Protein AF-A0A432G501-F1 (afdb_monomer_lite)

Foldseek 3Di:
DQQEDDPVQLVVCVVVVDGDDDDLDDPVLVVVLVVQQVVVCVPPNHFQPPKPCLVPGPSVVCVVVRRNVLSHVCNNPNNDDDPPIDGD

Radius of gyration: 14.9 Å; chains: 1; bounding box: 36×29×35 Å

Sequence (88 aa):
MSHQLSQADQEQYRRDGFFFPLRIFSAEEAAGHREQLENIEAQQGPMHYRTKPYLLMKSASEIARNPVLLDVVESLLGPDILLWDSA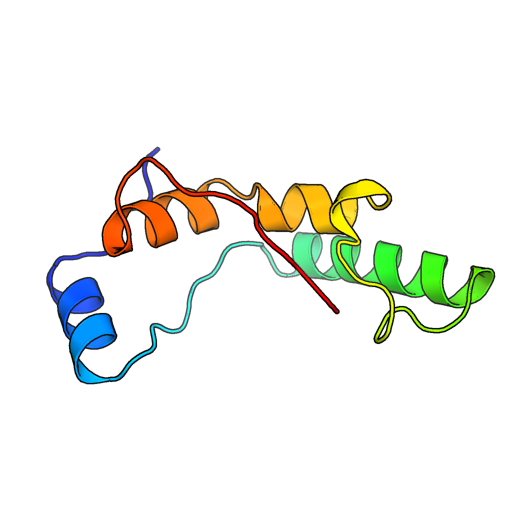Y

pLDDT: mean 93.91, std 6.24, range [52.31, 98.25]

Structure (mmCIF, N/CA/C/O backbone):
data_AF-A0A432G501-F1
#
_entry.id   AF-A0A432G501-F1
#
loop_
_atom_site.group_PDB
_atom_site.id
_atom_site.type_symbol
_atom_site.label_atom_id
_atom_site.label_alt_id
_atom_site.label_comp_id
_atom_site.label_asym_id
_atom_site.label_entity_id
_atom_site.label_seq_id
_atom_site.pdbx_PDB_ins_code
_atom_site.Cartn_x
_atom_site.Cartn_y
_atom_site.Cartn_z
_atom_site.occupancy
_atom_site.B_iso_or_equiv
_atom_site.auth_seq_id
_atom_site.auth_comp_id
_atom_site.auth_asym_id
_atom_site.auth_atom_id
_atom_site.pdbx_PDB_model_num
ATOM 1 N N . MET A 1 1 ? -0.141 13.933 9.342 1.00 52.31 1 MET A N 1
ATOM 2 C CA . MET A 1 1 ? -1.529 14.030 9.841 1.00 52.31 1 MET A CA 1
ATOM 3 C C . MET A 1 1 ? -2.081 12.621 9.816 1.00 52.31 1 MET A C 1
ATOM 5 O O . MET A 1 1 ? -1.750 11.939 8.862 1.00 52.31 1 MET A O 1
ATOM 9 N N . SER A 1 2 ? -2.814 12.177 10.838 1.00 68.88 2 SER A N 1
ATOM 10 C CA . SER A 1 2 ? -3.348 10.808 10.851 1.00 68.88 2 SER A CA 1
ATOM 11 C C . SER A 1 2 ? -4.619 10.736 10.002 1.00 68.88 2 SER A C 1
ATOM 13 O O . SER A 1 2 ? -5.564 11.493 10.240 1.00 68.88 2 SER A O 1
ATOM 15 N N . HIS A 1 3 ? -4.620 9.881 8.983 1.00 78.31 3 HIS A N 1
ATOM 16 C CA . HIS A 1 3 ? -5.734 9.646 8.062 1.00 78.31 3 HIS A CA 1
ATOM 17 C C . HIS A 1 3 ? -6.591 8.459 8.522 1.00 78.31 3 HIS A C 1
ATOM 19 O O . HIS A 1 3 ? -6.607 7.407 7.891 1.00 78.31 3 HIS A O 1
ATOM 25 N N . GLN A 1 4 ? -7.304 8.614 9.637 1.00 88.31 4 GLN A N 1
ATOM 26 C CA . GLN A 1 4 ? -8.172 7.550 10.148 1.00 88.31 4 GLN A CA 1
ATOM 27 C C . GLN A 1 4 ? -9.509 7.494 9.405 1.00 88.31 4 GLN A C 1
ATOM 29 O O . GLN A 1 4 ? -10.087 8.531 9.065 1.00 88.31 4 GLN A O 1
ATOM 34 N N . LEU A 1 5 ? -10.032 6.281 9.206 1.00 93.25 5 LEU A N 1
ATOM 35 C CA . LEU A 1 5 ? -11.391 6.100 8.701 1.00 93.25 5 LEU A CA 1
ATOM 36 C C . LEU A 1 5 ? -12.419 6.641 9.691 1.00 93.25 5 LEU A C 1
ATOM 38 O O . LEU A 1 5 ? -12.288 6.467 10.908 1.00 93.25 5 LEU A O 1
ATOM 42 N N . SER A 1 6 ? -13.488 7.234 9.157 1.00 94.75 6 SER A N 1
ATOM 43 C CA . SER A 1 6 ? -14.633 7.620 9.976 1.00 94.75 6 SER A CA 1
ATOM 44 C C . SER A 1 6 ? -15.299 6.382 10.584 1.0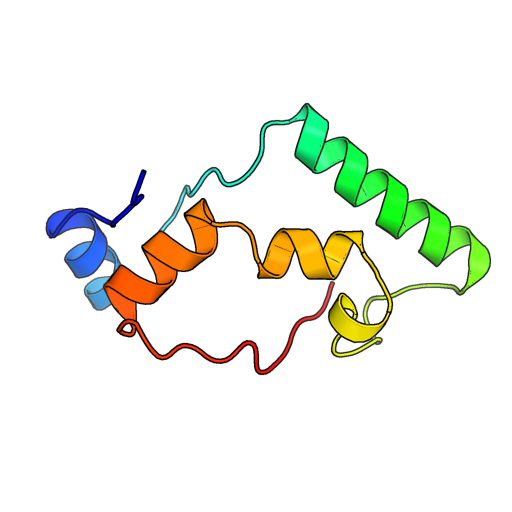0 94.75 6 SER A C 1
ATOM 46 O O . SER A 1 6 ? -15.204 5.277 10.049 1.00 94.75 6 SER A O 1
ATOM 48 N N . GLN A 1 7 ? -16.037 6.550 11.684 1.00 95.38 7 GLN A N 1
ATOM 49 C CA . GLN A 1 7 ? -16.788 5.431 12.270 1.00 95.38 7 GLN A CA 1
ATOM 50 C C . GLN A 1 7 ? -17.777 4.802 11.276 1.00 95.38 7 GLN A C 1
ATOM 52 O O . GLN A 1 7 ? -17.982 3.590 11.304 1.00 95.38 7 GLN A O 1
ATOM 57 N N . ALA A 1 8 ? -18.361 5.615 10.390 1.00 96.50 8 ALA A N 1
ATOM 58 C CA . ALA A 1 8 ? -19.279 5.141 9.363 1.00 96.50 8 ALA A CA 1
ATOM 59 C C . ALA A 1 8 ? -18.561 4.262 8.326 1.00 96.50 8 ALA A C 1
ATOM 61 O O . ALA A 1 8 ? -19.082 3.210 7.961 1.00 96.50 8 ALA A O 1
ATOM 62 N N . ASP A 1 9 ? -17.351 4.647 7.916 1.00 96.50 9 ASP A N 1
ATOM 63 C CA . ASP A 1 9 ? -16.532 3.873 6.976 1.00 96.50 9 ASP A CA 1
ATOM 64 C C . ASP A 1 9 ? -16.026 2.571 7.603 1.00 96.50 9 ASP A C 1
ATOM 66 O O . ASP A 1 9 ? -16.038 1.522 6.965 1.00 96.50 9 ASP A O 1
ATOM 70 N N . GLN A 1 10 ? -15.642 2.601 8.883 1.00 96.69 10 GLN A N 1
ATOM 71 C CA . GLN A 1 10 ? -15.264 1.386 9.607 1.00 96.69 10 GLN A CA 1
ATOM 72 C C . GLN A 1 10 ? -16.447 0.414 9.745 1.00 96.69 10 GLN A C 1
ATOM 74 O O . GLN A 1 10 ? -16.268 -0.800 9.660 1.00 96.69 10 GLN A O 1
ATOM 79 N N . GLU A 1 11 ? -17.664 0.926 9.948 1.00 97.19 11 GLU A N 1
ATOM 80 C CA . GLU A 1 11 ? -18.872 0.097 9.988 1.00 97.19 11 GLU A CA 1
ATOM 81 C C . GLU A 1 11 ? -19.233 -0.460 8.608 1.00 97.19 11 GLU A C 1
ATOM 83 O O . GLU A 1 11 ? -19.607 -1.626 8.489 1.00 97.19 11 GLU A O 1
ATOM 88 N N . GLN A 1 12 ? -19.064 0.340 7.553 1.00 97.19 12 GLN A N 1
ATOM 89 C CA . GLN A 1 12 ? -19.197 -0.112 6.169 1.00 97.19 12 GLN A CA 1
ATOM 90 C C . GLN A 1 12 ? -18.212 -1.251 5.871 1.00 97.19 12 GLN A C 1
ATOM 92 O O . GLN A 1 12 ? -18.640 -2.301 5.397 1.00 97.19 12 GLN A O 1
ATOM 97 N N . TYR A 1 13 ? -16.939 -1.098 6.243 1.00 97.44 13 TYR A N 1
ATOM 98 C CA . TYR A 1 13 ? -15.929 -2.147 6.108 1.00 97.44 13 TYR A CA 1
ATOM 99 C C . TYR A 1 13 ? -16.320 -3.431 6.849 1.00 97.44 13 TYR A C 1
ATOM 101 O O . TYR A 1 13 ? -16.246 -4.515 6.274 1.00 97.44 13 TYR A O 1
ATOM 109 N N . ARG A 1 14 ? -16.773 -3.329 8.107 1.00 96.81 14 ARG A N 1
ATOM 110 C CA . ARG A 1 14 ? -17.190 -4.500 8.901 1.00 96.81 14 ARG A CA 1
ATOM 111 C C . ARG A 1 14 ? -18.382 -5.233 8.292 1.00 96.81 14 ARG A C 1
ATOM 113 O O . ARG A 1 14 ? -18.423 -6.459 8.343 1.00 96.81 14 ARG A O 1
ATOM 120 N N . ARG A 1 15 ? -19.346 -4.496 7.739 1.00 98.00 15 ARG A N 1
ATOM 121 C CA . ARG A 1 15 ? -20.557 -5.068 7.141 1.00 98.00 15 ARG A CA 1
ATOM 122 C C . ARG A 1 15 ? -20.293 -5.684 5.769 1.00 98.00 15 ARG A C 1
ATOM 124 O O . ARG A 1 15 ? -20.786 -6.773 5.493 1.00 98.00 15 ARG A O 1
ATOM 131 N N . ASP A 1 16 ? -19.543 -4.985 4.922 1.00 98.06 16 ASP A N 1
ATOM 132 C CA . ASP A 1 16 ? -19.419 -5.325 3.501 1.00 98.06 16 ASP A CA 1
ATOM 133 C C . ASP A 1 16 ? -18.118 -6.096 3.196 1.00 98.06 16 ASP A C 1
ATOM 135 O O . ASP A 1 16 ? -17.980 -6.693 2.129 1.00 98.06 16 ASP A O 1
ATOM 139 N N . GLY A 1 17 ? -17.164 -6.115 4.134 1.00 97.06 17 GLY A N 1
ATOM 140 C CA . GLY A 1 17 ? -15.881 -6.816 4.024 1.00 97.06 17 GLY A CA 1
ATOM 141 C C . GLY A 1 17 ? -14.808 -6.069 3.225 1.00 97.06 17 GLY A C 1
ATOM 142 O O . GLY A 1 17 ? -13.729 -6.613 2.995 1.00 97.06 17 GLY A O 1
ATOM 143 N N . PHE A 1 18 ? -15.081 -4.838 2.786 1.00 96.25 18 PHE A N 1
ATOM 144 C CA . PHE A 1 18 ? -14.150 -3.999 2.029 1.00 96.25 18 PHE A CA 1
ATOM 145 C C . PHE A 1 18 ? -14.459 -2.508 2.223 1.00 96.25 18 PHE A C 1
ATOM 147 O O . PHE A 1 18 ? -15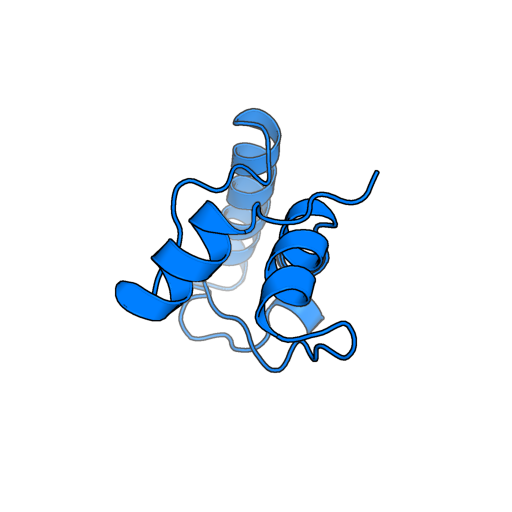.587 -2.147 2.548 1.00 96.25 18 PHE A O 1
ATOM 154 N N . PHE A 1 19 ? -13.478 -1.645 1.944 1.00 95.56 19 PHE A N 1
ATOM 155 C CA . PHE A 1 19 ? -13.644 -0.191 1.852 1.00 95.56 19 PHE A CA 1
ATOM 156 C C . PHE A 1 19 ? -12.999 0.316 0.559 1.00 95.56 19 PHE A C 1
ATOM 158 O O . PHE A 1 19 ? -11.835 0.021 0.281 1.00 95.56 19 PHE A O 1
ATOM 165 N N . PHE A 1 20 ? -13.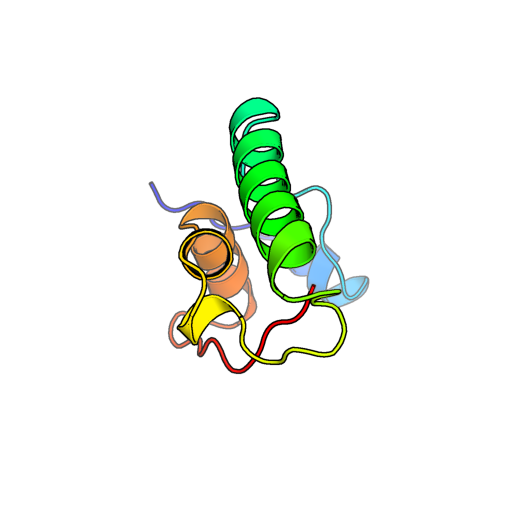748 1.074 -0.240 1.00 94.56 20 PHE A N 1
ATOM 166 C CA . PHE A 1 20 ? -13.223 1.772 -1.411 1.00 94.56 20 PHE A CA 1
ATOM 167 C C . PHE A 1 20 ? -14.099 2.991 -1.745 1.00 94.56 20 PHE A C 1
ATOM 169 O O . PHE A 1 20 ? -15.300 2.967 -1.473 1.00 94.56 20 PHE A O 1
ATOM 176 N N . PRO A 1 21 ? -13.547 4.027 -2.407 1.00 94.31 21 PRO A N 1
ATOM 177 C CA . PRO A 1 21 ? -12.150 4.179 -2.822 1.00 94.31 21 PRO A CA 1
ATOM 178 C C . PRO A 1 21 ? -11.246 4.764 -1.723 1.00 94.31 21 PRO A C 1
ATOM 180 O O . PRO A 1 21 ? -11.651 5.658 -0.989 1.00 94.31 21 PRO A O 1
ATOM 183 N N . LEU A 1 22 ? -9.978 4.335 -1.692 1.00 94.25 22 LEU A N 1
ATOM 184 C CA . LEU A 1 22 ? -8.914 4.979 -0.914 1.00 94.25 22 LEU A CA 1
ATOM 185 C C . LEU A 1 22 ? -7.818 5.491 -1.853 1.00 94.25 22 LEU A C 1
ATOM 187 O O . LEU A 1 22 ? -7.209 4.730 -2.605 1.00 94.25 22 LEU A O 1
ATOM 191 N N . ARG A 1 23 ? -7.563 6.798 -1.814 1.00 95.00 23 ARG A N 1
ATOM 192 C CA . ARG A 1 23 ? -6.530 7.449 -2.622 1.00 95.00 23 ARG A CA 1
ATOM 193 C C . ARG A 1 23 ? -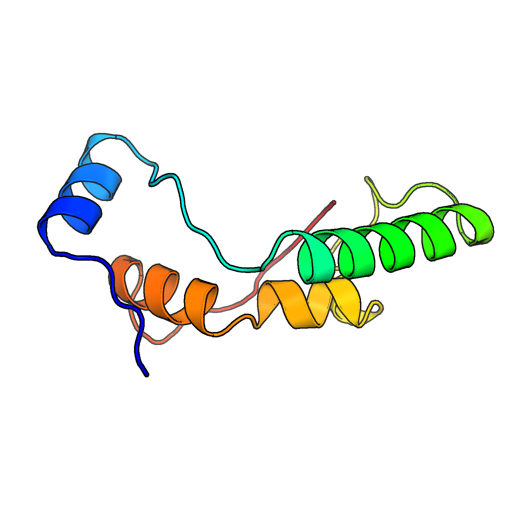5.245 7.571 -1.802 1.00 95.00 23 ARG A C 1
ATOM 195 O O . ARG A 1 23 ? -5.174 8.419 -0.924 1.00 95.00 23 ARG A O 1
ATOM 202 N N . ILE A 1 24 ? -4.241 6.754 -2.120 1.00 95.38 24 ILE A N 1
ATOM 203 C CA . ILE A 1 24 ? -2.930 6.771 -1.437 1.00 95.38 24 ILE A CA 1
ATOM 204 C C . ILE A 1 24 ? -1.826 7.502 -2.223 1.00 95.38 24 ILE A C 1
ATOM 206 O O . ILE A 1 24 ? -0.806 7.858 -1.645 1.00 95.38 24 ILE A O 1
ATOM 210 N N . PHE A 1 25 ? -2.053 7.747 -3.520 1.00 95.75 25 PHE A N 1
ATOM 211 C CA . PHE A 1 25 ? -1.136 8.428 -4.440 1.00 95.75 25 PHE A CA 1
ATOM 212 C C . PHE A 1 25 ? -1.894 9.318 -5.418 1.00 95.75 25 PHE A C 1
ATOM 214 O O . PHE A 1 25 ? -2.998 8.972 -5.856 1.00 95.75 25 PHE A O 1
ATOM 221 N N . SER A 1 26 ? -1.272 10.409 -5.846 1.00 96.75 26 SER A N 1
ATOM 222 C CA . SER A 1 26 ? -1.647 11.100 -7.080 1.00 96.75 26 SER A CA 1
ATOM 223 C C . SER A 1 26 ? -1.510 10.180 -8.306 1.00 96.75 26 SER A C 1
ATOM 225 O O . SER A 1 26 ? -0.906 9.107 -8.257 1.00 96.75 26 SER A O 1
ATOM 227 N N . ALA A 1 27 ? -2.095 10.589 -9.434 1.00 97.69 27 ALA A N 1
ATOM 228 C CA . ALA A 1 27 ? -1.959 9.838 -10.684 1.00 97.69 27 ALA A CA 1
ATOM 229 C C . ALA A 1 27 ? -0.499 9.777 -11.174 1.00 97.69 27 ALA A C 1
ATOM 231 O O . ALA A 1 27 ? -0.092 8.765 -11.737 1.00 97.69 27 ALA A O 1
ATOM 232 N N . GLU A 1 28 ? 0.279 10.833 -10.928 1.00 98.25 28 GLU A N 1
ATOM 233 C CA . GLU A 1 28 ? 1.692 10.926 -11.302 1.00 98.25 28 GLU A CA 1
ATOM 234 C C . GLU A 1 28 ? 2.560 9.975 -10.470 1.00 98.25 28 GLU A C 1
ATOM 236 O O . GLU A 1 28 ? 3.303 9.173 -11.030 1.00 98.25 28 GLU A O 1
ATOM 241 N N . GLU A 1 29 ? 2.402 9.977 -9.144 1.00 97.50 29 GLU A N 1
ATOM 242 C CA . GLU A 1 29 ? 3.113 9.043 -8.256 1.00 97.50 29 GLU A CA 1
ATOM 243 C C . GLU A 1 29 ? 2.777 7.584 -8.594 1.00 97.50 29 GLU A C 1
ATOM 245 O O . GLU A 1 29 ? 3.665 6.735 -8.688 1.00 97.50 29 GLU A O 1
ATOM 250 N N . ALA A 1 30 ? 1.497 7.290 -8.849 1.00 97.19 30 ALA A N 1
ATOM 251 C CA . ALA A 1 30 ? 1.072 5.960 -9.272 1.00 97.19 30 ALA A CA 1
ATOM 252 C C . ALA A 1 30 ? 1.705 5.542 -10.614 1.00 97.19 30 ALA A C 1
ATOM 254 O O . ALA A 1 30 ? 2.065 4.375 -10.782 1.00 97.19 30 ALA A O 1
ATOM 255 N N . ALA A 1 31 ? 1.866 6.477 -11.558 1.00 98.19 31 ALA A N 1
ATOM 256 C CA . ALA A 1 31 ? 2.551 6.222 -12.823 1.00 98.19 31 ALA A CA 1
ATOM 257 C C . ALA A 1 31 ? 4.050 5.946 -12.615 1.00 98.19 31 ALA A C 1
ATOM 259 O O . ALA A 1 31 ? 4.569 4.989 -13.186 1.00 98.19 31 ALA A O 1
ATOM 260 N N . GLY A 1 32 ? 4.723 6.693 -11.736 1.00 98.12 32 GLY A N 1
ATOM 261 C CA . GLY A 1 32 ? 6.134 6.458 -11.407 1.00 98.12 32 GLY A CA 1
ATOM 262 C C . GLY A 1 32 ? 6.384 5.098 -10.741 1.00 98.12 32 GLY A C 1
ATOM 263 O O . GLY A 1 32 ? 7.353 4.409 -11.063 1.00 98.12 32 GLY A O 1
ATOM 264 N N . HIS A 1 33 ? 5.493 4.654 -9.848 1.00 97.25 33 HIS A N 1
ATOM 265 C CA . HIS A 1 33 ? 5.579 3.310 -9.261 1.00 97.25 33 HIS A CA 1
ATOM 266 C C . HIS A 1 33 ? 5.388 2.198 -10.299 1.00 97.25 33 HIS A C 1
ATOM 268 O O . HIS A 1 33 ? 6.069 1.170 -10.218 1.00 97.25 33 HIS A O 1
ATOM 274 N N . ARG A 1 34 ? 4.487 2.411 -11.267 1.00 96.62 34 ARG A N 1
ATOM 275 C CA . ARG A 1 34 ? 4.255 1.496 -12.390 1.00 96.62 34 ARG A CA 1
ATOM 276 C C . ARG A 1 34 ? 5.480 1.399 -13.297 1.00 96.62 34 ARG A C 1
ATOM 278 O O . ARG A 1 34 ? 5.913 0.290 -13.580 1.00 96.62 34 ARG A O 1
ATOM 285 N N . GLU A 1 35 ? 6.076 2.525 -13.673 1.00 97.50 35 GLU A N 1
ATOM 286 C CA . GLU A 1 35 ? 7.282 2.545 -14.509 1.00 97.50 35 GLU A CA 1
ATOM 287 C C . GLU A 1 35 ? 8.437 1.763 -13.857 1.00 97.50 35 GLU A C 1
ATOM 289 O O . GLU A 1 35 ? 9.134 0.993 -14.514 1.00 97.50 35 GLU A O 1
ATOM 294 N N . GLN A 1 36 ? 8.623 1.891 -12.538 1.00 95.69 36 GLN A N 1
ATOM 295 C CA . GLN A 1 36 ? 9.641 1.120 -11.813 1.00 95.69 36 GLN A CA 1
ATOM 296 C C . GLN A 1 36 ? 9.399 -0.397 -11.866 1.00 95.69 36 GLN A C 1
ATOM 298 O O . GLN A 1 36 ? 10.361 -1.157 -11.984 1.00 95.69 36 GLN A O 1
ATOM 303 N N . LEU A 1 37 ? 8.140 -0.840 -11.769 1.00 95.56 37 LEU A N 1
ATOM 304 C CA . LEU A 1 37 ? 7.778 -2.250 -11.931 1.00 95.56 37 LEU A CA 1
ATOM 305 C C . LEU A 1 37 ? 8.095 -2.723 -13.354 1.00 95.56 37 LEU A C 1
ATOM 307 O O . LEU A 1 37 ? 8.820 -3.703 -13.519 1.00 95.56 37 LEU A O 1
ATOM 311 N N . GLU A 1 38 ? 7.615 -1.995 -14.360 1.00 96.31 38 GLU A N 1
ATOM 312 C CA . GLU A 1 38 ? 7.779 -2.338 -15.778 1.00 96.31 38 GLU A CA 1
ATOM 313 C C . GLU A 1 38 ? 9.267 -2.398 -16.178 1.00 96.31 38 GLU A C 1
ATOM 315 O O . GLU A 1 38 ? 9.695 -3.319 -16.876 1.00 96.31 38 GLU A O 1
ATOM 320 N N . ASN A 1 39 ? 10.096 -1.488 -15.657 1.00 95.88 39 ASN A N 1
ATOM 321 C CA . ASN A 1 39 ? 11.547 -1.492 -15.870 1.00 95.88 39 ASN A CA 1
ATOM 322 C C . ASN A 1 39 ? 12.245 -2.726 -15.281 1.00 95.88 39 ASN A C 1
ATOM 324 O O . ASN A 1 39 ? 13.232 -3.208 -15.847 1.00 95.88 39 ASN A O 1
ATOM 328 N N . ILE A 1 40 ? 11.769 -3.231 -14.141 1.00 93.94 40 ILE A N 1
ATOM 329 C CA . ILE A 1 40 ? 12.289 -4.461 -13.532 1.00 93.94 40 ILE A CA 1
ATOM 330 C C . ILE A 1 40 ? 11.815 -5.675 -14.327 1.00 93.94 40 ILE A C 1
ATOM 332 O O . ILE A 1 40 ? 12.622 -6.561 -14.613 1.00 93.94 40 ILE A O 1
ATOM 336 N N . GLU A 1 41 ? 10.551 -5.696 -14.747 1.00 95.12 41 GLU A N 1
ATOM 337 C CA . GLU A 1 41 ? 9.998 -6.776 -15.566 1.00 95.12 41 GLU A CA 1
ATOM 338 C C . GLU A 1 41 ? 10.710 -6.912 -16.915 1.00 95.12 41 GLU A C 1
ATOM 340 O O . GLU A 1 41 ? 10.996 -8.028 -17.352 1.00 95.12 41 GLU A O 1
ATOM 345 N N . ALA A 1 42 ? 11.098 -5.793 -17.530 1.00 96.56 42 ALA A N 1
ATOM 346 C CA . ALA A 1 42 ? 11.890 -5.780 -18.759 1.00 96.56 42 ALA A CA 1
ATOM 347 C C . ALA A 1 42 ? 13.272 -6.448 -18.606 1.00 96.56 42 ALA A C 1
ATOM 349 O O . ALA A 1 42 ? 13.827 -6.946 -19.583 1.00 96.56 42 ALA A O 1
ATOM 350 N N . GLN A 1 43 ? 13.836 -6.469 -17.394 1.00 94.00 43 GLN A N 1
ATOM 351 C CA . GLN A 1 43 ? 15.174 -7.008 -17.121 1.00 94.00 43 GLN A CA 1
ATOM 352 C C . GLN A 1 43 ? 15.147 -8.422 -16.532 1.00 94.00 43 GLN A C 1
ATOM 354 O O . GLN A 1 43 ? 16.027 -9.229 -16.823 1.00 94.00 43 GLN A O 1
ATOM 359 N N . GLN A 1 44 ? 14.175 -8.710 -15.668 1.00 91.31 44 GLN A N 1
ATOM 360 C CA . GLN A 1 44 ? 14.128 -9.919 -14.834 1.00 91.31 44 GLN A CA 1
ATOM 361 C C . GLN A 1 44 ? 12.979 -10.863 -15.211 1.00 91.31 44 GLN A C 1
ATOM 363 O O . GLN A 1 44 ? 12.849 -11.949 -14.635 1.00 91.31 44 GLN A O 1
ATOM 368 N N . GLY A 1 45 ? 12.153 -10.458 -16.177 1.00 92.31 45 GLY A N 1
ATOM 369 C CA . GLY A 1 45 ? 10.906 -11.123 -16.510 1.00 92.31 45 GLY A CA 1
ATOM 370 C C . GLY A 1 45 ? 9.779 -10.787 -15.526 1.00 92.31 45 GLY A C 1
ATOM 371 O O . GLY A 1 45 ? 9.954 -9.980 -14.613 1.00 92.31 45 GLY A O 1
ATOM 372 N N . PRO A 1 46 ? 8.605 -11.407 -15.703 1.00 91.69 46 PRO A N 1
ATOM 373 C CA . PRO A 1 46 ? 7.397 -11.024 -14.981 1.00 91.69 46 PRO A CA 1
ATOM 374 C C . PRO A 1 46 ? 7.497 -11.162 -13.454 1.00 91.69 46 PRO A C 1
ATOM 376 O O . PRO A 1 46 ? 8.063 -12.136 -12.942 1.00 91.69 46 PRO A O 1
ATOM 379 N N . MET A 1 47 ? 6.875 -10.234 -12.719 1.00 89.94 47 MET A N 1
ATOM 380 C CA . MET A 1 47 ? 6.965 -10.186 -11.251 1.00 89.94 47 MET A CA 1
ATOM 381 C C . MET A 1 47 ? 5.805 -10.870 -10.503 1.00 89.94 47 MET A C 1
ATOM 383 O O . MET A 1 47 ? 5.901 -11.052 -9.293 1.00 89.94 47 MET A O 1
ATOM 387 N N . HIS A 1 48 ? 4.757 -11.331 -11.191 1.00 82.88 48 HIS A N 1
ATOM 388 C CA . HIS A 1 48 ? 3.527 -11.891 -10.592 1.00 82.88 48 HIS A CA 1
ATOM 389 C C . HIS A 1 48 ? 3.704 -13.189 -9.770 1.00 82.88 48 HIS A C 1
ATOM 391 O O . HIS A 1 48 ? 2.811 -13.572 -9.020 1.00 82.88 48 HIS A O 1
ATOM 397 N N . TYR A 1 49 ? 4.855 -13.870 -9.860 1.00 82.81 49 TYR A N 1
ATOM 398 C CA . TYR A 1 49 ? 5.197 -15.020 -8.997 1.00 82.81 49 TYR A CA 1
ATOM 399 C C . TYR A 1 49 ? 6.273 -14.704 -7.950 1.00 82.81 49 TYR A C 1
ATOM 401 O O . TYR A 1 49 ? 6.764 -15.601 -7.261 1.00 82.81 49 TYR A O 1
ATOM 409 N N . ARG A 1 50 ? 6.694 -13.442 -7.843 1.00 87.94 50 ARG A N 1
ATOM 410 C CA . ARG A 1 50 ? 7.712 -13.015 -6.883 1.00 87.94 50 ARG A CA 1
ATOM 411 C C . ARG A 1 50 ? 7.012 -12.544 -5.614 1.00 87.94 50 ARG A C 1
ATOM 413 O O . ARG A 1 50 ? 6.328 -11.527 -5.614 1.00 87.94 50 ARG A O 1
ATOM 420 N N . THR A 1 51 ? 7.187 -13.293 -4.531 1.00 91.50 51 THR A N 1
ATOM 421 C CA . THR A 1 51 ? 6.637 -12.933 -3.222 1.00 91.50 51 THR A CA 1
ATOM 422 C C . THR A 1 51 ? 7.494 -11.874 -2.542 1.00 91.50 51 THR A C 1
ATOM 424 O O . THR A 1 51 ? 8.703 -11.779 -2.778 1.00 91.50 51 THR A O 1
ATOM 427 N N . LYS A 1 52 ? 6.862 -11.068 -1.683 1.00 93.75 52 LYS A N 1
ATOM 428 C CA . LYS A 1 52 ? 7.522 -10.034 -0.869 1.00 93.75 52 LYS A CA 1
ATOM 429 C C . LYS A 1 52 ? 8.441 -9.082 -1.670 1.00 93.75 52 LYS A C 1
ATOM 431 O O . LYS A 1 52 ? 9.557 -8.805 -1.217 1.00 93.75 52 LYS A O 1
ATOM 436 N N . PRO A 1 53 ? 8.014 -8.528 -2.828 1.00 93.94 53 PRO A N 1
ATOM 437 C CA . PRO A 1 53 ? 8.808 -7.577 -3.606 1.00 93.94 53 PRO A CA 1
ATOM 438 C C . PRO A 1 53 ? 9.300 -6.376 -2.790 1.00 93.94 53 PRO A C 1
ATOM 440 O O . PRO A 1 53 ? 10.361 -5.848 -3.105 1.00 93.94 53 PRO A O 1
ATOM 443 N N . TYR A 1 54 ? 8.620 -5.979 -1.705 1.00 94.56 54 TYR A N 1
ATOM 444 C CA . TYR A 1 54 ? 9.083 -4.910 -0.803 1.00 94.56 54 TYR A CA 1
ATOM 445 C C . TYR A 1 54 ? 10.456 -5.163 -0.160 1.00 94.56 54 TYR A C 1
ATOM 447 O O . TYR A 1 54 ? 11.046 -4.228 0.378 1.00 94.56 54 TYR A O 1
ATOM 455 N N . LEU A 1 55 ? 10.970 -6.398 -0.179 1.00 94.31 55 LEU A N 1
ATOM 456 C CA . LEU A 1 55 ? 12.316 -6.711 0.309 1.00 94.31 55 LEU A CA 1
ATOM 457 C C . LEU A 1 55 ? 13.418 -6.286 -0.669 1.00 94.31 55 LEU A C 1
ATOM 459 O O . LEU A 1 55 ? 14.542 -6.045 -0.239 1.00 94.31 55 LEU A O 1
ATOM 463 N N . LEU A 1 56 ? 13.113 -6.208 -1.968 1.00 91.69 56 LEU A N 1
ATOM 464 C CA . LEU A 1 56 ? 14.098 -5.965 -3.031 1.00 91.69 56 LEU A CA 1
ATOM 465 C C . LEU A 1 56 ? 13.778 -4.729 -3.880 1.00 91.69 56 LEU A C 1
ATOM 467 O O . LEU A 1 56 ? 14.670 -4.167 -4.511 1.00 91.69 56 LEU A O 1
ATOM 471 N N . MET A 1 57 ? 12.520 -4.292 -3.901 1.00 93.56 57 MET A N 1
ATOM 472 C CA . MET A 1 57 ? 12.032 -3.197 -4.732 1.00 93.56 57 MET A CA 1
ATOM 473 C C . MET A 1 57 ? 11.632 -2.013 -3.863 1.00 93.56 57 MET A C 1
ATOM 475 O O . MET A 1 57 ? 10.703 -2.095 -3.055 1.00 93.56 57 MET A O 1
ATOM 479 N N . LYS A 1 58 ? 12.299 -0.877 -4.093 1.00 93.81 58 LYS A N 1
ATOM 480 C CA . LYS A 1 58 ? 11.992 0.386 -3.416 1.00 93.81 58 LYS A CA 1
ATOM 481 C C . LYS A 1 58 ? 10.530 0.795 -3.629 1.00 93.81 58 LYS A C 1
ATOM 483 O O . LYS A 1 58 ? 9.852 1.057 -2.644 1.00 93.81 58 LYS A O 1
ATOM 488 N N . SER A 1 59 ? 10.033 0.707 -4.869 1.00 95.44 59 SER A N 1
ATOM 489 C CA . SER A 1 59 ? 8.627 0.963 -5.220 1.00 95.44 59 SER A CA 1
ATOM 490 C C . SER A 1 59 ? 7.643 0.188 -4.328 1.00 95.44 59 SER A C 1
ATOM 492 O O . SER A 1 59 ? 6.837 0.794 -3.630 1.00 95.44 59 SER A O 1
ATOM 494 N N . ALA A 1 60 ? 7.750 -1.146 -4.264 1.00 95.69 60 ALA A N 1
ATOM 495 C CA . ALA A 1 60 ? 6.867 -1.970 -3.429 1.00 95.69 60 ALA A CA 1
ATOM 496 C C . ALA A 1 60 ? 6.971 -1.624 -1.934 1.00 95.69 60 ALA A C 1
ATOM 498 O O . ALA A 1 60 ? 5.966 -1.587 -1.227 1.00 95.69 60 ALA A O 1
ATOM 499 N N . SER A 1 61 ? 8.186 -1.347 -1.454 1.00 96.12 61 SER A N 1
ATOM 500 C CA . SER A 1 61 ? 8.433 -0.914 -0.077 1.00 96.12 61 SER A CA 1
ATOM 501 C C . SER A 1 61 ? 7.755 0.419 0.254 1.00 96.12 61 SER A C 1
ATOM 503 O O . SER A 1 61 ? 7.200 0.559 1.341 1.00 96.12 61 SER A O 1
ATOM 505 N N . GLU A 1 62 ? 7.816 1.397 -0.647 1.00 96.50 62 GLU A N 1
ATOM 506 C CA . GLU A 1 62 ? 7.201 2.718 -0.466 1.00 96.50 62 GLU A CA 1
ATOM 507 C C . GLU A 1 62 ? 5.675 2.629 -0.464 1.00 96.50 62 GLU A C 1
ATOM 509 O O . GLU A 1 62 ? 5.033 3.234 0.392 1.00 96.50 62 GLU A O 1
ATOM 514 N N . ILE A 1 63 ? 5.097 1.806 -1.344 1.00 96.38 63 ILE A N 1
ATOM 515 C CA . ILE A 1 63 ? 3.654 1.534 -1.364 1.00 96.38 63 ILE A CA 1
ATOM 516 C C . ILE A 1 63 ? 3.208 0.899 -0.047 1.00 96.38 63 ILE A C 1
ATOM 518 O O . ILE A 1 63 ? 2.275 1.385 0.591 1.00 96.38 63 ILE A O 1
ATOM 522 N N . ALA A 1 64 ? 3.896 -0.156 0.394 1.00 95.75 64 ALA A N 1
ATOM 523 C CA . ALA A 1 64 ? 3.526 -0.884 1.604 1.00 95.75 64 ALA A CA 1
ATOM 524 C C . ALA A 1 64 ? 3.716 -0.067 2.896 1.00 95.75 64 ALA A C 1
ATOM 526 O O . ALA A 1 64 ? 3.113 -0.390 3.915 1.00 95.75 64 ALA A O 1
ATOM 527 N N . ARG A 1 65 ? 4.547 0.983 2.862 1.00 94.88 65 ARG A N 1
ATOM 528 C CA . ARG A 1 65 ? 4.795 1.905 3.984 1.00 94.88 65 ARG A CA 1
ATOM 529 C C . ARG A 1 65 ? 4.114 3.264 3.805 1.00 94.88 65 ARG A C 1
ATOM 531 O O . ARG A 1 65 ? 4.465 4.214 4.503 1.00 94.88 65 ARG A O 1
ATOM 538 N N . ASN A 1 66 ? 3.171 3.382 2.868 1.00 96.50 66 ASN A N 1
ATOM 539 C CA . ASN A 1 66 ? 2.468 4.635 2.630 1.00 96.50 66 ASN A CA 1
ATOM 540 C C . ASN A 1 66 ? 1.684 5.049 3.897 1.00 96.50 66 ASN A C 1
ATOM 542 O O . ASN A 1 66 ? 0.869 4.264 4.379 1.00 96.50 66 ASN A O 1
ATOM 546 N N . PRO A 1 67 ? 1.890 6.263 4.439 1.00 95.31 67 PRO A N 1
ATOM 547 C CA . PRO A 1 67 ? 1.296 6.656 5.716 1.00 95.31 67 PRO A CA 1
ATOM 548 C C . PRO A 1 67 ? -0.236 6.715 5.674 1.00 95.31 67 PRO A C 1
ATOM 550 O O . PRO A 1 67 ? -0.873 6.332 6.645 1.00 95.31 67 PRO A O 1
ATOM 553 N N . VAL A 1 68 ? -0.834 7.110 4.543 1.00 95.88 68 VAL A N 1
ATOM 554 C CA . VAL A 1 68 ? -2.300 7.133 4.380 1.00 95.88 68 VAL A CA 1
ATOM 555 C C . VAL A 1 68 ? -2.866 5.715 4.425 1.00 95.88 68 VAL A C 1
ATOM 557 O O . VAL A 1 68 ? -3.899 5.479 5.044 1.00 95.88 68 VAL A O 1
ATOM 560 N N . LEU A 1 69 ? -2.184 4.762 3.781 1.00 95.88 69 LEU A N 1
ATOM 561 C CA . LEU A 1 69 ? -2.558 3.351 3.839 1.00 95.88 69 LEU A CA 1
ATOM 562 C C . LEU A 1 69 ? -2.463 2.815 5.272 1.00 95.88 69 LEU A C 1
ATOM 564 O O . LEU A 1 69 ? -3.408 2.185 5.741 1.00 95.88 69 LEU A O 1
ATOM 568 N N . LEU A 1 70 ? -1.341 3.066 5.954 1.00 96.50 70 LEU A N 1
ATOM 569 C CA . LEU A 1 70 ? -1.110 2.562 7.307 1.00 96.50 70 LEU A CA 1
ATOM 570 C C . LEU A 1 70 ? -2.100 3.159 8.310 1.00 96.50 70 LEU A C 1
ATOM 572 O O . LEU A 1 70 ? -2.724 2.389 9.026 1.00 96.50 70 LEU A O 1
ATOM 576 N N . ASP A 1 71 ? -2.350 4.472 8.289 1.00 96.19 71 ASP A N 1
ATOM 577 C CA . ASP A 1 71 ? -3.345 5.112 9.167 1.00 96.19 71 ASP A CA 1
ATOM 578 C C . ASP A 1 71 ? -4.746 4.477 9.016 1.00 96.19 71 ASP A C 1
ATOM 580 O O . ASP A 1 71 ? -5.455 4.234 9.999 1.00 96.19 71 ASP A O 1
ATOM 584 N N . VAL A 1 72 ? -5.154 4.178 7.777 1.00 96.19 72 VAL A N 1
ATOM 585 C CA . VAL A 1 72 ? -6.442 3.531 7.491 1.00 96.19 72 VAL A CA 1
ATOM 586 C C . VAL A 1 72 ? -6.460 2.090 7.994 1.00 96.19 72 VAL A C 1
ATOM 588 O O . VAL A 1 72 ? -7.425 1.686 8.644 1.00 96.19 72 VAL A O 1
ATOM 591 N N . VAL A 1 73 ? -5.408 1.314 7.732 1.00 96.25 73 VAL A N 1
ATOM 592 C CA . VAL A 1 73 ? -5.308 -0.080 8.192 1.00 96.25 73 VAL A CA 1
ATOM 593 C C . VAL A 1 73 ? -5.272 -0.151 9.722 1.00 96.25 73 VAL A C 1
ATOM 595 O O . VAL A 1 73 ? -5.978 -0.972 10.307 1.00 96.25 73 VAL A O 1
ATOM 598 N N . GLU A 1 74 ? -4.530 0.739 10.378 1.00 96.38 74 GLU A N 1
ATOM 599 C CA . GLU A 1 74 ? -4.465 0.846 11.839 1.00 96.38 74 GLU A CA 1
ATOM 600 C C . GLU A 1 74 ? -5.835 1.166 12.446 1.00 96.38 74 GLU A C 1
ATOM 602 O O . GLU A 1 74 ? -6.202 0.603 13.478 1.00 96.38 74 GLU A O 1
ATOM 607 N N . SER A 1 75 ? -6.644 2.001 11.783 1.00 95.44 75 SER A N 1
ATOM 608 C CA . SER A 1 75 ? 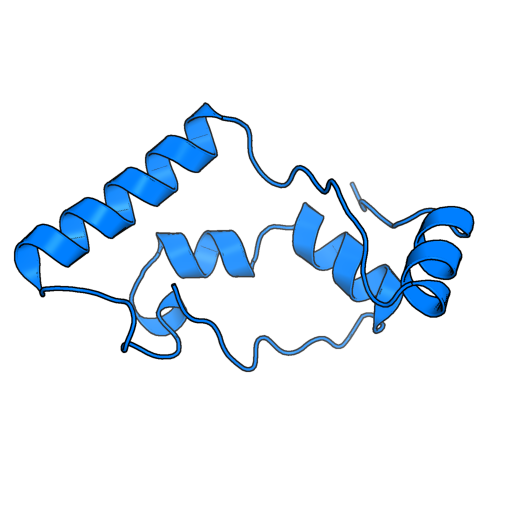-8.012 2.293 12.236 1.00 95.44 75 SER A CA 1
ATOM 609 C C . SER A 1 75 ? -8.949 1.074 12.206 1.00 95.44 75 SER A C 1
ATOM 611 O O . SER A 1 75 ? -9.979 1.081 12.879 1.00 95.44 75 SER A O 1
ATOM 613 N N . LEU A 1 76 ? -8.594 0.025 11.454 1.00 95.44 76 LEU A N 1
ATOM 614 C CA . LEU A 1 76 ? -9.369 -1.212 11.330 1.00 95.44 76 LEU A CA 1
ATOM 615 C C . LEU A 1 76 ? -8.818 -2.352 12.194 1.00 95.44 76 LEU A C 1
ATOM 617 O O . LEU A 1 76 ? -9.598 -3.092 12.791 1.00 95.44 76 LEU A O 1
ATOM 621 N N . LEU A 1 77 ? -7.493 -2.516 12.238 1.00 95.06 77 LEU A N 1
ATOM 622 C CA . LEU A 1 77 ? -6.825 -3.667 12.860 1.00 95.06 77 LEU A CA 1
ATOM 623 C C . LEU A 1 77 ? -6.163 -3.345 14.208 1.00 95.06 77 LEU A C 1
ATOM 625 O O . LEU A 1 77 ? -5.808 -4.265 14.944 1.00 95.06 77 LEU A O 1
ATOM 629 N N . GLY A 1 78 ? -6.018 -2.063 14.542 1.00 95.56 78 GLY A N 1
ATOM 630 C CA . GLY A 1 78 ? -5.207 -1.589 15.660 1.00 95.56 78 GLY A CA 1
ATOM 631 C C . GLY A 1 78 ? -3.786 -1.192 15.233 1.00 95.56 78 GLY A C 1
ATOM 632 O O . GLY A 1 78 ? -3.392 -1.431 14.096 1.00 95.56 78 GLY A O 1
ATOM 633 N N . PRO A 1 79 ? -3.011 -0.571 16.139 1.00 95.12 79 PRO A N 1
ATOM 634 C CA . PRO A 1 79 ? -1.726 0.055 15.808 1.00 95.12 79 PRO A CA 1
ATOM 635 C C . PRO A 1 79 ? -0.596 -0.945 15.507 1.00 95.12 79 PRO A C 1
ATOM 637 O O . PRO A 1 79 ? 0.355 -0.618 14.804 1.00 95.12 79 PRO A O 1
ATOM 640 N N . ASP A 1 80 ? -0.680 -2.169 16.031 1.00 96.81 80 ASP A N 1
ATOM 641 C CA . ASP A 1 80 ? 0.381 -3.174 15.912 1.00 96.81 80 ASP A CA 1
ATOM 642 C C . ASP A 1 80 ? 0.184 -4.044 14.663 1.00 96.81 80 ASP A C 1
ATOM 644 O O . ASP A 1 80 ? -0.223 -5.207 14.735 1.00 96.81 80 ASP A O 1
ATOM 648 N N . ILE A 1 81 ? 0.465 -3.467 13.493 1.00 96.06 81 ILE A N 1
ATOM 649 C CA . ILE A 1 81 ? 0.331 -4.148 12.200 1.00 96.06 81 ILE A CA 1
ATOM 650 C C . ILE A 1 81 ? 1.662 -4.682 11.661 1.00 96.06 81 ILE A C 1
ATOM 652 O O . ILE A 1 81 ? 2.713 -4.049 11.752 1.00 96.06 81 ILE A O 1
ATOM 656 N N . LEU A 1 82 ? 1.609 -5.866 11.045 1.00 96.06 82 LEU A N 1
ATOM 657 C CA . LEU A 1 82 ? 2.753 -6.513 10.402 1.00 96.06 82 LEU A CA 1
ATOM 658 C C . LEU A 1 82 ? 2.532 -6.604 8.891 1.00 96.06 82 LEU A C 1
ATOM 660 O O . LEU A 1 82 ? 1.582 -7.242 8.435 1.00 96.06 82 LEU A O 1
ATOM 664 N N . LEU A 1 83 ? 3.470 -6.063 8.109 1.00 95.81 83 LEU A N 1
ATOM 665 C CA . LEU A 1 83 ? 3.572 -6.362 6.680 1.00 95.81 83 LEU A CA 1
ATOM 666 C C . LEU A 1 83 ? 4.053 -7.807 6.501 1.00 95.81 83 LEU A C 1
ATOM 668 O O . LEU A 1 83 ? 5.252 -8.083 6.405 1.00 95.81 83 LEU A O 1
ATOM 672 N N . TRP A 1 84 ? 3.098 -8.733 6.512 1.00 94.94 84 TRP A N 1
ATOM 673 C CA . TRP A 1 84 ? 3.383 -10.155 6.388 1.00 94.94 84 TRP A CA 1
ATOM 674 C C . TRP A 1 84 ? 3.732 -10.544 4.956 1.00 94.94 84 TRP A C 1
ATOM 676 O O . TRP A 1 84 ? 4.673 -11.305 4.769 1.00 94.94 84 TRP A O 1
ATOM 686 N N . ASP A 1 85 ? 3.015 -10.050 3.945 1.00 94.25 85 ASP A N 1
ATOM 687 C CA . ASP A 1 85 ? 3.248 -10.424 2.547 1.00 94.25 85 ASP A CA 1
ATOM 688 C C . ASP A 1 85 ? 2.812 -9.332 1.561 1.00 94.25 85 ASP A C 1
ATOM 690 O O . ASP A 1 85 ? 2.101 -8.396 1.927 1.00 94.25 85 ASP A O 1
ATOM 694 N N . SER A 1 86 ? 3.250 -9.455 0.307 1.00 93.06 86 SER A N 1
ATOM 695 C CA . SER A 1 86 ? 2.773 -8.654 -0.824 1.00 93.06 86 SER A CA 1
ATOM 696 C C . SER A 1 86 ? 3.037 -9.379 -2.145 1.00 93.06 86 SER A C 1
ATOM 698 O O . SER A 1 86 ? 4.028 -10.107 -2.251 1.00 93.06 86 SER A O 1
ATOM 700 N N . ALA A 1 87 ? 2.250 -9.075 -3.170 1.00 91.38 87 ALA A N 1
ATOM 701 C CA . ALA A 1 87 ? 2.486 -9.485 -4.551 1.00 91.38 87 ALA A CA 1
ATOM 702 C C . ALA A 1 87 ? 2.018 -8.382 -5.517 1.00 91.38 87 ALA A C 1
ATOM 704 O O . ALA A 1 87 ? 1.311 -7.463 -5.094 1.00 91.38 87 ALA A O 1
ATOM 705 N N . TYR A 1 88 ? 2.443 -8.484 -6.778 1.00 85.38 88 TYR A N 1
ATOM 706 C CA . TYR A 1 88 ? 1.942 -7.678 -7.895 1.00 85.38 88 TYR A CA 1
ATOM 707 C C . TYR A 1 88 ? 0.827 -8.408 -8.638 1.00 85.38 88 TYR A C 1
ATOM 709 O O . TYR A 1 88 ? 0.948 -9.647 -8.780 1.00 85.38 88 TYR A O 1
#

Secondary structure (DSSP, 8-state):
---PPPHHHHHHHHHHS-------S-HHHHHHHHHHHHHHHHHH---TT-S-GGGT-HHHHHHHT-HHHHHHHHHHH-S---------

Organism: NCBI:txid2024889